Protein AF-A0A6G3Y101-F1 (afdb_monomer_lite)

Structure (mmCIF, N/CA/C/O backbone):
data_AF-A0A6G3Y101-F1
#
_entry.id   AF-A0A6G3Y101-F1
#
loop_
_atom_site.group_PDB
_atom_site.id
_atom_site.type_symbol
_atom_site.label_atom_id
_atom_site.label_alt_id
_atom_site.label_comp_id
_atom_site.label_asym_id
_atom_site.label_entity_id
_atom_site.label_seq_id
_atom_site.pdbx_PDB_ins_code
_atom_site.Cartn_x
_atom_site.Cartn_y
_atom_site.Cartn_z
_atom_site.occupancy
_atom_site.B_iso_or_equiv
_atom_site.auth_seq_id
_atom_site.auth_comp_id
_atom_site.auth_asym_id
_atom_site.auth_atom_id
_atom_site.pdbx_PDB_model_num
ATOM 1 N N . GLN A 1 1 ? 0.592 43.060 -4.688 1.00 42.19 1 GLN A N 1
ATOM 2 C CA . GLN A 1 1 ? 1.451 42.017 -5.292 1.00 42.19 1 GLN A CA 1
ATOM 3 C C . GLN A 1 1 ? 1.302 40.740 -4.476 1.00 42.19 1 GLN A C 1
ATOM 5 O O . GLN A 1 1 ? 1.647 40.754 -3.305 1.00 42.19 1 GLN A O 1
ATOM 10 N N . ARG A 1 2 ? 0.733 39.666 -5.040 1.00 45.66 2 ARG A N 1
ATOM 11 C CA . ARG A 1 2 ? 0.744 38.342 -4.396 1.00 45.66 2 ARG A CA 1
ATOM 12 C C . ARG A 1 2 ? 2.127 37.735 -4.630 1.00 45.66 2 ARG A C 1
ATOM 14 O O . ARG A 1 2 ? 2.423 37.344 -5.753 1.00 45.66 2 ARG A O 1
ATOM 21 N N . GLN A 1 3 ? 2.983 37.723 -3.612 1.00 48.16 3 GLN A N 1
ATOM 22 C CA . GLN A 1 3 ? 4.226 36.955 -3.661 1.00 48.16 3 GLN A CA 1
ATOM 23 C C . GLN A 1 3 ? 3.865 35.468 -3.623 1.00 48.16 3 GLN A C 1
ATOM 25 O O . GLN A 1 3 ? 3.347 34.969 -2.628 1.00 48.16 3 GLN A O 1
ATOM 30 N N . SER A 1 4 ? 4.093 34.770 -4.732 1.00 51.38 4 SER A N 1
ATOM 31 C CA . SER A 1 4 ? 4.080 33.312 -4.762 1.00 51.38 4 SER A CA 1
ATOM 32 C C . SER A 1 4 ? 5.337 32.809 -4.058 1.00 51.38 4 SER A C 1
ATOM 34 O O . SER A 1 4 ? 6.449 33.092 -4.507 1.00 51.38 4 SER A O 1
ATOM 36 N N . PHE A 1 5 ? 5.176 32.045 -2.981 1.00 47.56 5 PHE A N 1
ATOM 37 C CA . PHE A 1 5 ? 6.272 31.255 -2.435 1.00 47.56 5 PHE A CA 1
ATOM 38 C C . PHE A 1 5 ? 6.625 30.166 -3.456 1.00 47.56 5 PHE A C 1
ATOM 40 O O . PHE A 1 5 ? 5.893 29.194 -3.623 1.00 47.56 5 PHE A O 1
ATOM 47 N N . SER A 1 6 ? 7.724 30.353 -4.186 1.00 56.16 6 SER A N 1
ATOM 48 C CA . SER A 1 6 ? 8.329 29.279 -4.971 1.00 56.16 6 SER A CA 1
ATOM 49 C C . SER A 1 6 ? 9.007 28.327 -3.994 1.00 56.16 6 SER A C 1
ATOM 51 O O . SER A 1 6 ? 9.999 28.703 -3.370 1.00 56.16 6 SER A O 1
ATOM 53 N N . ALA A 1 7 ? 8.501 27.101 -3.862 1.00 60.03 7 ALA A N 1
ATOM 54 C CA . ALA A 1 7 ? 9.248 26.042 -3.195 1.00 60.03 7 ALA A CA 1
ATOM 55 C C . ALA A 1 7 ? 10.607 25.872 -3.899 1.00 60.03 7 ALA A C 1
ATOM 57 O O . ALA A 1 7 ? 10.679 25.865 -5.131 1.00 60.03 7 ALA A O 1
ATOM 58 N N . ALA A 1 8 ? 11.694 25.777 -3.133 1.00 59.19 8 ALA A N 1
ATOM 59 C CA . ALA A 1 8 ? 12.995 25.441 -3.697 1.00 59.19 8 ALA A CA 1
ATOM 60 C C . ALA A 1 8 ? 12.903 24.050 -4.349 1.00 59.19 8 ALA A C 1
ATOM 62 O O . ALA A 1 8 ? 12.407 23.114 -3.724 1.00 59.19 8 ALA A O 1
ATOM 63 N N . LYS A 1 9 ? 13.369 23.896 -5.595 1.00 57.94 9 LYS A N 1
ATOM 64 C CA . LYS A 1 9 ? 13.520 22.571 -6.217 1.00 57.94 9 LYS A CA 1
ATOM 65 C C . LYS A 1 9 ? 14.646 21.836 -5.494 1.00 57.94 9 LYS A C 1
ATOM 67 O O . LYS A 1 9 ? 15.817 22.077 -5.771 1.00 57.94 9 LYS A O 1
ATOM 72 N N . VAL A 1 10 ? 14.291 20.998 -4.523 1.00 66.00 10 VAL A N 1
ATOM 73 C CA . VAL A 1 10 ? 15.265 20.257 -3.707 1.00 66.00 10 VAL A CA 1
ATOM 74 C C . VAL A 1 10 ? 15.887 19.087 -4.484 1.00 66.00 10 VAL A C 1
ATOM 76 O O . VAL A 1 10 ? 17.002 18.682 -4.144 1.00 66.00 10 VAL A O 1
ATOM 79 N N . GLY A 1 11 ? 15.255 18.635 -5.578 1.00 68.56 11 GLY A N 1
ATOM 80 C CA . GLY A 1 11 ? 15.721 17.508 -6.382 1.00 68.56 11 GLY A CA 1
ATOM 81 C C . GLY A 1 11 ? 15.649 16.191 -5.609 1.00 68.56 11 GLY A C 1
ATOM 82 O O . GLY A 1 11 ? 15.597 16.164 -4.378 1.00 68.56 11 GLY A O 1
ATOM 83 N N . ASP A 1 12 ? 15.667 15.074 -6.325 1.00 71.44 12 ASP A N 1
ATOM 84 C CA . ASP A 1 12 ? 15.737 13.770 -5.675 1.00 71.44 12 ASP A CA 1
ATOM 85 C C . ASP A 1 12 ? 17.132 13.505 -5.080 1.00 71.44 12 ASP A C 1
ATOM 87 O O . ASP A 1 12 ? 18.159 13.857 -5.663 1.00 71.44 12 ASP A O 1
ATOM 91 N N . ARG A 1 13 ? 17.175 12.832 -3.928 1.00 76.12 13 ARG A N 1
ATOM 92 C CA . ARG A 1 13 ? 18.386 12.354 -3.243 1.00 76.12 13 ARG A CA 1
ATOM 93 C C . ARG A 1 13 ? 18.160 10.934 -2.720 1.00 76.12 13 ARG A C 1
ATOM 95 O O . ARG A 1 13 ? 17.044 10.418 -2.728 1.00 76.12 13 ARG A O 1
ATOM 102 N N . ALA A 1 14 ? 19.216 10.280 -2.245 1.00 68.88 14 ALA A N 1
ATOM 103 C CA . ALA A 1 14 ? 19.078 8.971 -1.610 1.00 68.88 14 ALA A CA 1
ATOM 104 C C . ALA A 1 14 ? 18.102 9.053 -0.416 1.00 68.88 14 ALA A C 1
ATOM 106 O O . ALA A 1 14 ? 18.342 9.800 0.529 1.00 68.88 14 ALA A O 1
ATOM 107 N N . GLY A 1 15 ? 16.988 8.314 -0.482 1.00 62.66 15 GLY A N 1
ATOM 108 C CA . GLY A 1 15 ? 15.944 8.309 0.552 1.00 62.66 15 GLY A CA 1
ATOM 109 C C . GLY A 1 15 ? 15.006 9.525 0.562 1.00 62.66 15 GLY A C 1
ATOM 110 O O . GLY A 1 15 ? 14.184 9.638 1.467 1.00 62.66 15 GLY A O 1
ATOM 111 N N . GLN A 1 16 ? 15.102 10.425 -0.421 1.00 67.38 16 GLN A N 1
ATOM 112 C CA . GLN A 1 16 ? 14.256 11.614 -0.523 1.00 67.38 16 GLN A CA 1
ATOM 113 C C . GLN A 1 16 ? 13.863 11.851 -1.983 1.00 67.38 16 GLN A C 1
ATOM 115 O O . GLN A 1 16 ? 14.724 12.058 -2.832 1.00 67.38 16 GLN A O 1
ATOM 120 N N . THR A 1 17 ? 12.567 11.867 -2.285 1.00 67.50 17 THR A N 1
ATOM 121 C CA . THR A 1 17 ? 12.074 12.451 -3.541 1.00 67.50 17 THR A CA 1
ATOM 122 C C . THR A 1 17 ? 11.583 13.868 -3.282 1.00 67.50 17 THR A C 1
ATOM 124 O O . THR A 1 17 ? 11.122 14.159 -2.181 1.00 67.50 17 THR A O 1
ATOM 127 N N . ASP A 1 18 ? 11.678 14.758 -4.267 1.00 73.00 18 ASP A N 1
ATOM 128 C CA . ASP A 1 18 ? 11.056 16.086 -4.184 1.00 73.00 18 ASP A CA 1
ATOM 129 C C . ASP A 1 18 ? 9.585 16.092 -4.645 1.00 73.00 18 ASP A C 1
ATOM 131 O O . ASP A 1 18 ? 8.943 17.141 -4.677 1.00 73.00 18 ASP A O 1
ATOM 135 N N . GLY A 1 19 ? 9.044 14.919 -4.998 1.00 67.56 19 GLY A N 1
ATOM 136 C CA . GLY A 1 19 ? 7.663 14.752 -5.446 1.00 67.56 19 GLY A CA 1
ATOM 137 C C . GLY A 1 19 ? 7.403 15.227 -6.879 1.00 67.56 19 GLY A C 1
ATOM 138 O O . GLY A 1 19 ? 6.259 15.188 -7.325 1.00 67.56 19 GLY A O 1
ATOM 139 N N . SER A 1 20 ? 8.430 15.650 -7.628 1.00 68.62 20 SER A N 1
ATOM 140 C CA . SER A 1 20 ? 8.278 16.083 -9.026 1.00 68.62 20 SER A CA 1
ATOM 141 C C . SER A 1 20 ? 8.083 14.927 -10.016 1.00 68.62 20 SER A C 1
ATOM 143 O O . SER A 1 20 ? 7.647 15.148 -11.149 1.00 68.62 20 SER A O 1
ATOM 145 N N . ARG A 1 21 ? 8.365 13.685 -9.600 1.00 69.69 21 ARG A N 1
ATOM 146 C CA . ARG A 1 21 ? 8.189 12.481 -10.421 1.00 69.69 21 ARG A CA 1
ATOM 147 C C . ARG A 1 21 ? 6.709 12.204 -10.662 1.00 69.69 21 ARG A C 1
ATOM 149 O O . ARG A 1 21 ? 6.005 11.698 -9.791 1.00 69.69 21 ARG A O 1
ATOM 156 N N . GLN A 1 22 ? 6.250 12.465 -11.878 1.00 65.69 22 GLN A N 1
ATOM 157 C CA . GLN A 1 22 ? 4.935 12.030 -12.332 1.00 65.69 22 GLN A CA 1
ATOM 158 C C . GLN A 1 22 ? 5.086 10.744 -13.133 1.00 65.69 22 GLN A C 1
ATOM 160 O O . GLN A 1 22 ? 5.647 10.734 -14.228 1.00 65.69 22 GLN A O 1
ATOM 165 N N . ALA A 1 23 ? 4.594 9.642 -12.578 1.00 67.88 23 ALA A N 1
ATOM 166 C CA . ALA A 1 23 ? 4.533 8.390 -13.308 1.00 67.88 23 ALA A CA 1
ATOM 167 C C . ALA A 1 23 ? 3.253 8.373 -14.170 1.00 67.88 23 ALA A C 1
ATOM 169 O O . ALA A 1 23 ? 2.198 8.771 -13.670 1.00 67.88 23 ALA A O 1
ATOM 170 N N . PRO A 1 24 ? 3.292 7.895 -15.429 1.00 74.94 24 PRO A N 1
ATOM 171 C CA . PRO A 1 24 ? 2.086 7.778 -16.248 1.00 74.94 24 PRO A CA 1
ATOM 172 C C . PRO A 1 24 ? 1.004 6.964 -15.531 1.00 74.94 24 PRO A C 1
ATOM 174 O O . PRO A 1 24 ? 1.322 5.964 -14.879 1.00 74.94 24 PRO A O 1
ATOM 177 N N . GLY A 1 25 ? -0.26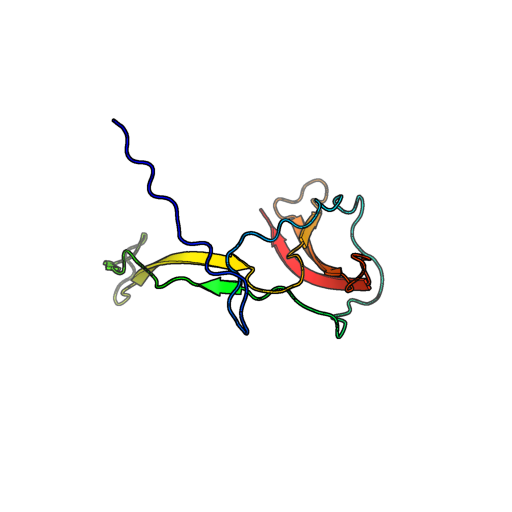3 7.359 -15.655 1.00 76.94 25 GLY A N 1
ATOM 178 C CA . GLY A 1 25 ? -1.373 6.602 -15.075 1.00 76.94 25 GLY A CA 1
ATOM 179 C C . GLY A 1 25 ? -1.410 5.167 -15.609 1.00 76.94 25 GLY A C 1
ATOM 180 O O . GLY A 1 25 ? -1.211 4.935 -16.802 1.00 76.94 25 GLY A O 1
ATOM 181 N N . VAL A 1 26 ? -1.638 4.197 -14.724 1.00 86.19 26 VAL A N 1
ATOM 182 C CA . VAL A 1 26 ? -1.871 2.800 -15.118 1.00 86.19 26 VAL A CA 1
ATOM 183 C C . VAL A 1 26 ? -3.356 2.581 -15.392 1.00 86.19 26 VAL A C 1
ATOM 185 O O . VAL A 1 26 ? -4.208 3.247 -14.805 1.00 86.19 26 VAL A O 1
ATOM 188 N N . LYS A 1 27 ? -3.672 1.649 -16.292 1.00 90.50 27 LYS A N 1
ATOM 189 C CA . LYS A 1 27 ? -5.052 1.198 -16.488 1.00 90.50 27 LYS A CA 1
ATOM 190 C C . LYS A 1 27 ? -5.374 0.139 -15.426 1.00 90.50 27 LYS A C 1
ATOM 192 O O . LYS A 1 27 ? -4.571 -0.784 -15.292 1.00 90.50 27 LYS A O 1
ATOM 197 N N . PRO A 1 28 ? -6.510 0.240 -14.715 1.00 90.44 28 PRO A N 1
ATOM 198 C CA . PRO A 1 28 ? -6.939 -0.797 -13.782 1.00 90.44 28 PRO A CA 1
ATOM 199 C C . PRO A 1 28 ? -7.103 -2.147 -14.478 1.00 90.44 28 PRO A C 1
ATOM 201 O O . PRO A 1 28 ? -7.495 -2.212 -15.652 1.00 90.44 28 PRO A O 1
ATOM 204 N N . ASN A 1 29 ? -6.848 -3.233 -13.755 1.00 93.56 29 ASN A N 1
ATOM 205 C CA . ASN A 1 29 ? -7.096 -4.568 -14.276 1.00 93.56 29 ASN A CA 1
ATOM 206 C C . ASN A 1 29 ? -8.606 -4.816 -14.390 1.00 93.56 29 ASN A C 1
ATOM 208 O O . ASN A 1 29 ? -9.366 -4.601 -13.452 1.00 93.56 29 ASN A O 1
ATOM 212 N N . ALA A 1 30 ? -9.056 -5.323 -15.540 1.00 93.69 30 ALA A N 1
ATOM 213 C CA . ALA A 1 30 ? -10.480 -5.581 -15.776 1.00 93.69 30 ALA A CA 1
ATOM 214 C C . ALA A 1 30 ? -11.026 -6.775 -14.972 1.00 93.69 30 ALA A C 1
ATOM 216 O O . ALA A 1 30 ? -12.237 -6.938 -14.830 1.00 93.69 30 ALA A O 1
ATOM 217 N N . LYS A 1 31 ? -10.139 -7.658 -14.505 1.00 94.69 31 LYS A N 1
ATOM 218 C CA . LYS A 1 31 ? -10.476 -8.886 -13.785 1.00 94.69 31 LYS A CA 1
ATOM 219 C C . LYS A 1 31 ? -9.473 -9.124 -12.670 1.00 94.69 31 LYS A C 1
ATOM 221 O O . LYS A 1 31 ? -8.315 -8.726 -12.775 1.00 94.69 31 LYS A O 1
ATOM 226 N N . ARG A 1 32 ? -9.934 -9.842 -11.647 1.00 94.44 32 ARG A N 1
ATOM 227 C CA . ARG A 1 32 ? -9.107 -10.3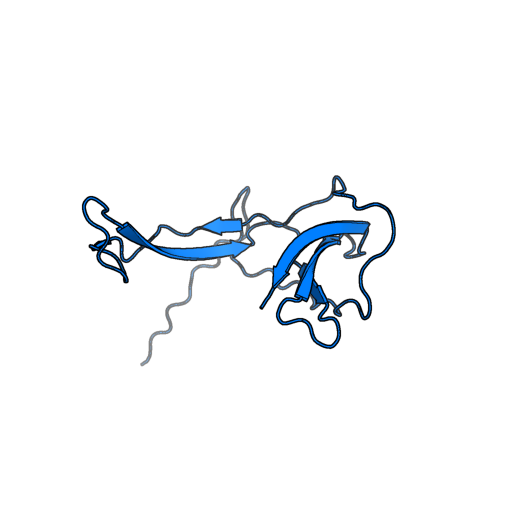29 -10.546 1.00 94.44 32 ARG A CA 1
ATOM 228 C C . ARG A 1 32 ? -7.888 -11.093 -11.083 1.00 94.44 32 ARG A C 1
ATOM 230 O O . ARG A 1 32 ? -8.062 -11.898 -12.004 1.00 94.44 32 ARG A O 1
ATOM 237 N N . PRO A 1 33 ? -6.694 -10.914 -10.493 1.00 95.00 33 PRO A N 1
ATOM 238 C CA . PRO A 1 33 ? -5.535 -11.696 -10.879 1.00 95.00 33 PRO A CA 1
ATOM 239 C C . PRO A 1 33 ? -5.728 -13.165 -10.491 1.00 95.00 33 PRO A C 1
ATOM 241 O O . PRO A 1 33 ? -6.259 -13.494 -9.429 1.00 95.00 33 PRO A O 1
ATOM 244 N N . THR A 1 34 ? -5.284 -14.059 -11.367 1.00 93.50 34 THR A N 1
ATOM 245 C CA . THR A 1 34 ? -5.329 -15.511 -11.165 1.00 93.50 34 THR A CA 1
ATOM 246 C C . THR A 1 34 ? -3.918 -16.084 -11.163 1.00 93.50 34 THR A C 1
ATOM 248 O O . THR A 1 34 ? -3.043 -15.564 -11.853 1.00 93.50 34 THR A O 1
ATOM 251 N N . GLY A 1 35 ? -3.714 -17.200 -10.463 1.00 93.38 35 GLY A N 1
ATOM 252 C CA . GLY A 1 35 ? -2.420 -17.877 -10.379 1.00 93.38 35 GLY A CA 1
ATOM 253 C C . GLY A 1 35 ? -1.756 -17.719 -9.012 1.00 93.38 35 GLY A C 1
AT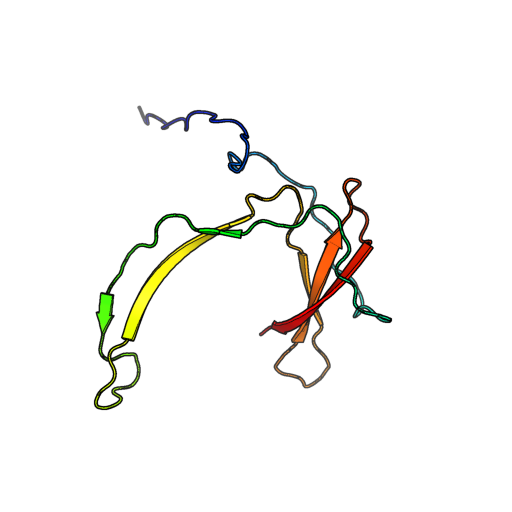OM 254 O O . GLY A 1 35 ? -2.422 -17.486 -8.002 1.00 93.38 35 GLY A O 1
ATOM 255 N N . LYS A 1 36 ? -0.435 -17.913 -8.969 1.00 95.44 36 LYS A N 1
ATOM 256 C CA . LYS A 1 36 ? 0.351 -17.799 -7.738 1.00 95.44 36 LYS A CA 1
ATOM 257 C C . LYS A 1 36 ? 0.663 -16.326 -7.466 1.00 95.44 36 LYS A C 1
ATOM 259 O O . LYS A 1 36 ? 1.291 -15.678 -8.297 1.00 95.44 36 LYS A O 1
ATOM 264 N N . ALA A 1 37 ? 0.274 -15.835 -6.291 1.00 96.94 37 ALA A N 1
ATOM 265 C CA . ALA A 1 37 ? 0.693 -14.521 -5.813 1.00 96.94 37 ALA A CA 1
ATOM 266 C C . ALA A 1 37 ? 2.218 -14.484 -5.629 1.00 96.94 37 ALA A C 1
ATOM 268 O O . ALA A 1 37 ? 2.815 -15.419 -5.084 1.00 96.94 37 ALA A O 1
ATOM 269 N N . T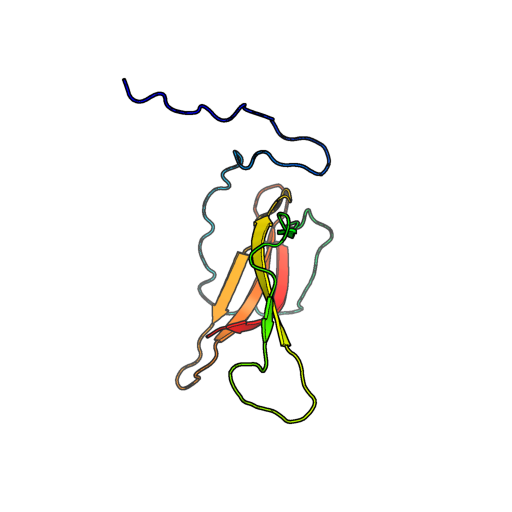HR A 1 38 ? 2.844 -13.406 -6.086 1.00 97.06 38 THR A N 1
ATOM 270 C CA . THR A 1 38 ? 4.292 -13.212 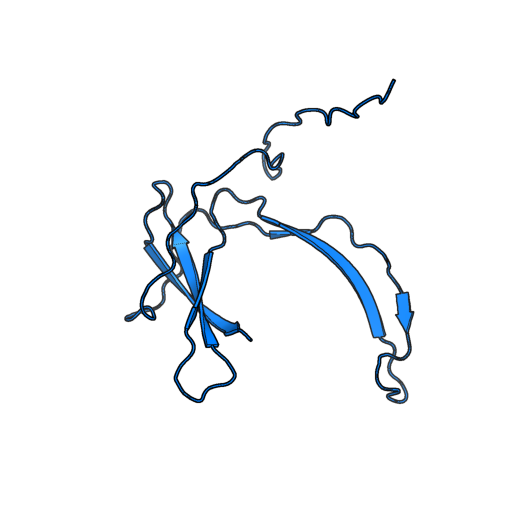-6.019 1.00 97.06 38 THR A CA 1
ATOM 271 C C . THR A 1 38 ? 4.616 -11.764 -5.687 1.00 97.06 38 THR A C 1
ATOM 273 O O . THR A 1 38 ? 4.033 -10.828 -6.236 1.00 97.06 38 THR A O 1
ATOM 276 N N . VAL A 1 39 ? 5.597 -11.590 -4.803 1.00 96.44 39 VAL A N 1
ATOM 277 C CA . VAL A 1 39 ? 6.230 -10.301 -4.516 1.00 96.44 39 VAL A CA 1
ATOM 278 C C . VAL A 1 39 ? 7.625 -10.348 -5.146 1.00 96.44 39 VAL A C 1
ATOM 280 O O . VAL A 1 39 ? 8.551 -10.861 -4.519 1.00 96.44 39 VAL A O 1
ATOM 283 N N . PRO A 1 40 ? 7.777 -9.923 -6.412 1.00 94.81 40 PRO A N 1
ATOM 284 C CA . PRO A 1 40 ? 9.051 -10.013 -7.110 1.00 94.81 40 PRO A CA 1
ATOM 285 C C . PRO A 1 40 ? 10.095 -9.056 -6.519 1.00 94.81 40 PRO A C 1
ATOM 287 O O . PRO A 1 40 ? 9.769 -8.040 -5.890 1.00 94.81 40 PRO A O 1
ATOM 290 N N . ASP A 1 41 ? 11.369 -9.373 -6.746 1.00 95.44 41 ASP A N 1
ATOM 291 C CA . ASP A 1 41 ? 12.487 -8.502 -6.383 1.00 95.44 41 ASP A CA 1
ATOM 292 C C . ASP A 1 41 ? 12.703 -7.412 -7.444 1.00 95.44 41 ASP A C 1
ATOM 294 O O . ASP A 1 41 ? 13.636 -7.432 -8.239 1.00 95.44 41 ASP A O 1
ATOM 298 N N . VAL A 1 42 ? 11.745 -6.491 -7.502 1.00 93.06 42 VAL A N 1
ATOM 299 C CA . VAL A 1 42 ? 11.758 -5.278 -8.332 1.00 93.06 42 VAL A CA 1
ATOM 300 C C . VAL A 1 42 ? 11.661 -4.048 -7.427 1.00 93.06 42 VAL A C 1
ATOM 302 O O . VAL A 1 42 ? 11.326 -4.203 -6.242 1.00 93.06 42 VAL A O 1
ATOM 305 N N . PRO A 1 43 ? 11.928 -2.827 -7.935 1.00 90.31 43 PRO A N 1
ATOM 306 C CA . PRO A 1 43 ? 11.721 -1.614 -7.155 1.00 90.31 43 PRO A CA 1
ATOM 307 C C . PRO A 1 43 ? 10.290 -1.550 -6.597 1.00 90.31 43 PRO A C 1
ATOM 309 O O . PRO A 1 43 ? 9.327 -1.895 -7.280 1.00 90.31 43 PRO A O 1
ATOM 312 N N . LYS A 1 44 ? 10.143 -1.132 -5.336 1.00 89.81 44 LYS A N 1
ATOM 313 C CA . LYS A 1 44 ? 8.859 -1.109 -4.612 1.00 89.81 44 LYS A CA 1
ATOM 314 C C . LYS A 1 44 ? 8.486 0.327 -4.220 1.00 89.81 44 LYS A C 1
ATOM 316 O O . LYS A 1 44 ? 9.385 1.166 -4.110 1.00 89.81 44 LYS A O 1
ATOM 321 N N . PRO A 1 45 ? 7.187 0.637 -4.041 1.00 90.06 45 PRO A N 1
ATOM 322 C CA . PRO A 1 45 ? 6.794 1.890 -3.408 1.00 90.06 45 PRO A CA 1
ATOM 323 C C . PRO A 1 45 ? 7.389 1.967 -1.992 1.00 90.06 45 PRO A C 1
ATOM 325 O O . PRO A 1 45 ? 7.499 0.950 -1.309 1.00 90.06 45 PRO A O 1
ATOM 328 N N . ASP A 1 46 ? 7.766 3.170 -1.564 1.00 90.00 46 ASP A N 1
ATOM 329 C CA . ASP A 1 46 ? 8.317 3.448 -0.231 1.00 90.00 46 ASP A CA 1
ATOM 330 C C . ASP A 1 46 ? 7.430 4.495 0.441 1.00 90.00 46 ASP A C 1
ATOM 332 O O . ASP A 1 46 ? 7.510 5.684 0.129 1.00 90.00 46 ASP A O 1
ATOM 336 N N . LEU A 1 47 ? 6.525 4.048 1.312 1.00 90.31 47 LEU A N 1
ATOM 337 C CA . LEU A 1 47 ? 5.619 4.941 2.024 1.00 90.31 47 LEU A CA 1
ATOM 338 C C . LEU A 1 47 ? 6.354 5.615 3.179 1.00 90.31 47 LEU A C 1
ATOM 340 O O . LEU A 1 47 ? 6.783 4.969 4.133 1.00 90.31 47 LEU A O 1
ATOM 344 N N . ARG A 1 48 ? 6.460 6.939 3.107 1.00 88.56 48 ARG A N 1
ATOM 345 C CA . ARG A 1 48 ? 7.080 7.768 4.141 1.00 88.56 48 ARG A CA 1
ATOM 346 C C . ARG A 1 48 ? 6.036 8.677 4.763 1.00 88.56 48 ARG A C 1
ATOM 348 O O . ARG A 1 48 ? 5.210 9.256 4.067 1.00 88.56 48 ARG A O 1
ATOM 355 N N . SER A 1 49 ? 6.071 8.823 6.076 1.00 90.25 49 SER A N 1
ATOM 356 C CA . SER A 1 49 ? 5.262 9.819 6.770 1.00 90.25 49 SER A CA 1
ATOM 357 C C . SER A 1 49 ? 6.045 11.120 6.902 1.00 90.25 49 SER A C 1
ATOM 359 O O . SER A 1 49 ? 7.222 11.107 7.27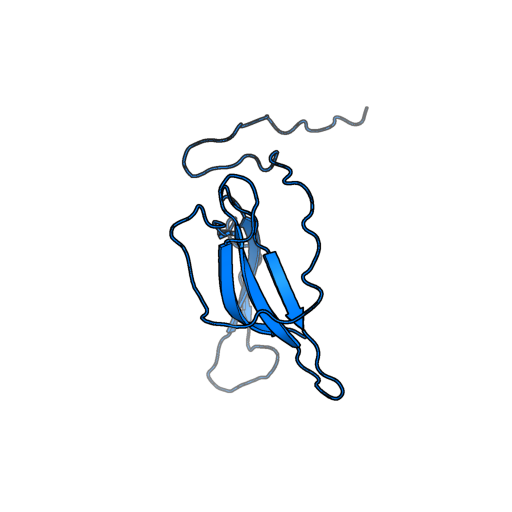2 1.00 90.25 49 SER A O 1
ATOM 361 N N . LEU A 1 50 ? 5.381 12.251 6.676 1.00 88.00 50 LEU A N 1
ATOM 362 C CA . LEU A 1 50 ? 5.806 13.501 7.303 1.00 88.00 50 LEU A CA 1
ATOM 363 C C . LEU A 1 50 ? 5.581 13.410 8.824 1.00 88.00 50 LEU A C 1
ATOM 365 O O . LEU A 1 50 ? 4.818 12.545 9.267 1.00 88.00 50 LEU A O 1
ATOM 369 N N . PRO A 1 51 ? 6.222 14.275 9.634 1.00 91.50 51 PRO A N 1
ATOM 370 C CA . PRO A 1 51 ? 5.948 14.329 11.065 1.00 91.50 51 PRO A CA 1
ATOM 371 C C . PRO A 1 51 ? 4.442 14.389 11.350 1.00 91.50 51 PRO A C 1
ATOM 373 O O . PRO A 1 51 ? 3.712 15.156 10.715 1.00 91.50 51 PRO A O 1
ATOM 376 N N . ALA A 1 52 ? 3.984 13.550 12.281 1.00 95.00 52 ALA A N 1
ATOM 377 C CA . ALA A 1 52 ? 2.591 13.528 12.706 1.00 95.00 52 ALA A CA 1
ATOM 378 C C . ALA A 1 52 ? 2.200 14.860 13.364 1.00 95.00 52 ALA A C 1
ATOM 380 O O . ALA A 1 52 ? 3.037 15.568 13.927 1.00 95.00 52 ALA A O 1
ATOM 381 N N . TYR A 1 53 ? 0.918 15.197 13.296 1.00 95.06 53 TYR A N 1
ATOM 382 C CA . TYR A 1 53 ? 0.367 16.449 13.806 1.00 95.06 53 TYR A CA 1
ATOM 383 C C . TYR A 1 53 ? -0.997 16.221 14.464 1.00 95.06 53 TYR A C 1
ATOM 385 O O . TYR A 1 53 ? -1.606 15.163 14.302 1.00 95.06 53 TYR A O 1
ATOM 393 N N . GLY A 1 54 ? -1.473 17.213 15.226 1.00 95.25 54 GLY A N 1
ATOM 394 C CA . GLY A 1 54 ? -2.770 17.137 15.911 1.00 95.25 54 GLY A CA 1
ATOM 395 C C . GLY A 1 54 ? -2.848 16.008 16.942 1.00 95.25 54 GLY A C 1
ATOM 396 O O . GLY A 1 54 ? -3.868 15.335 17.030 1.00 95.25 54 GLY A O 1
ATOM 397 N N . ILE A 1 55 ? -1.752 15.760 17.664 1.00 96.06 55 ILE A N 1
ATOM 398 C CA . ILE A 1 55 ? -1.648 14.656 18.620 1.00 96.06 55 ILE A CA 1
ATOM 399 C C . ILE A 1 55 ? -2.445 15.000 19.882 1.00 96.06 55 ILE A C 1
ATOM 401 O O . ILE A 1 55 ? -2.154 16.003 20.531 1.00 96.06 55 ILE A O 1
ATOM 405 N N . THR A 1 56 ? -3.425 14.169 20.234 1.00 95.12 56 THR A N 1
ATOM 406 C CA . THR A 1 56 ? -4.265 14.348 21.425 1.00 95.12 56 THR A CA 1
ATOM 407 C C . THR A 1 56 ? -4.602 13.010 22.072 1.00 95.12 56 THR A C 1
ATOM 409 O O . THR A 1 56 ? -4.671 11.984 21.394 1.00 95.12 56 THR A O 1
ATOM 412 N N . VAL A 1 57 ? -4.837 13.033 23.381 1.00 94.44 57 VAL A N 1
ATOM 413 C CA . VAL A 1 57 ? -5.413 11.909 24.126 1.00 94.44 57 VAL A CA 1
ATOM 414 C C . VAL A 1 57 ? -6.882 12.226 24.399 1.00 94.44 57 VAL A C 1
ATOM 416 O O . VAL A 1 57 ? -7.213 13.370 24.706 1.00 94.44 57 VAL A O 1
ATOM 419 N N . SER A 1 58 ? -7.761 11.243 24.226 1.00 87.94 58 SER A N 1
ATOM 420 C CA . SER A 1 58 ? -9.202 11.373 24.471 1.00 87.94 58 SER A CA 1
ATOM 421 C C . SER A 1 58 ? -9.792 10.062 24.977 1.00 87.94 58 SER A C 1
ATOM 423 O O . SER A 1 58 ? -9.212 9.003 24.734 1.00 87.94 58 SER A O 1
ATOM 425 N N . ASP A 1 59 ? -10.988 10.129 25.555 1.00 87.69 59 ASP A N 1
ATOM 426 C CA . ASP A 1 59 ? -11.753 8.957 26.005 1.00 87.69 59 ASP A CA 1
ATOM 427 C C . ASP A 1 59 ? -12.319 8.117 24.835 1.00 87.69 59 ASP A C 1
ATOM 429 O O . ASP A 1 59 ? -12.923 7.068 25.047 1.00 87.69 59 ASP A O 1
ATOM 433 N N . GLY A 1 60 ? -12.070 8.533 23.583 1.00 82.38 60 GLY A N 1
ATOM 434 C CA . GLY A 1 60 ? -12.519 7.863 22.360 1.00 82.38 60 GLY A CA 1
ATOM 435 C C . GLY A 1 60 ? -13.906 8.316 21.892 1.00 82.38 60 GLY A C 1
ATOM 436 O O . GLY A 1 60 ? -14.505 9.227 22.455 1.00 82.38 60 GLY A O 1
ATOM 437 N N . TYR A 1 61 ? -14.415 7.697 20.819 1.00 81.00 61 TYR A N 1
ATOM 438 C CA . TYR A 1 61 ? -15.807 7.900 20.372 1.00 81.00 61 TYR A CA 1
ATOM 439 C C . TYR A 1 61 ? -16.814 7.104 21.216 1.00 81.00 61 TYR A C 1
ATOM 441 O O . TYR A 1 61 ? -17.985 7.467 21.277 1.00 81.00 61 TYR A O 1
ATOM 449 N N . GLU A 1 62 ? -16.354 6.031 21.860 1.00 83.19 62 GLU A N 1
ATOM 450 C CA . GLU A 1 62 ? -17.109 5.248 22.833 1.00 83.19 62 GLU A CA 1
ATOM 451 C C . GLU A 1 62 ? -16.373 5.300 24.172 1.00 83.19 62 GLU A C 1
ATOM 453 O O . GLU A 1 62 ? -15.198 4.930 24.243 1.00 83.19 62 GLU A O 1
ATOM 458 N N . GLU A 1 63 ? -17.065 5.726 25.230 1.00 81.06 63 GLU A N 1
ATOM 459 C CA . GLU A 1 63 ? -16.515 5.750 26.586 1.00 81.06 63 GLU A CA 1
ATOM 460 C C . GLU A 1 63 ? -16.369 4.315 27.113 1.00 81.06 63 GLU A C 1
ATOM 462 O O . GLU A 1 63 ? -17.312 3.705 27.623 1.00 81.06 63 GLU A O 1
ATOM 467 N N . VAL A 1 64 ? -15.165 3.753 26.978 1.00 88.62 64 VAL A N 1
ATOM 468 C CA . VAL A 1 64 ? -14.820 2.441 27.537 1.00 88.62 64 VAL A CA 1
ATOM 469 C C . VAL A 1 64 ? -14.019 2.649 28.826 1.00 88.62 64 VAL A C 1
ATOM 471 O O . VAL A 1 64 ? -12.896 3.154 28.754 1.00 88.62 64 VAL A O 1
ATOM 474 N N . PRO A 1 65 ? -14.531 2.234 30.003 1.00 90.50 65 PRO A N 1
ATOM 475 C CA . PRO A 1 65 ? -13.845 2.443 31.274 1.00 90.50 65 PRO A CA 1
ATOM 476 C C . PRO A 1 65 ? -12.405 1.913 31.269 1.00 90.50 65 PRO A C 1
ATOM 478 O O . PRO A 1 65 ? -12.159 0.753 30.931 1.00 90.50 65 PRO A O 1
ATOM 481 N N . GLY A 1 66 ? -11.459 2.763 31.676 1.00 90.44 66 GLY A N 1
ATOM 482 C CA . GLY A 1 66 ? -10.040 2.413 31.782 1.00 90.44 66 GLY A CA 1
ATOM 483 C C . GLY A 1 66 ? -9.270 2.401 30.457 1.00 90.44 66 GLY A C 1
ATOM 484 O O . GLY A 1 66 ? -8.196 1.800 30.407 1.00 90.44 66 GLY A O 1
ATOM 485 N N . LYS A 1 67 ? -9.795 3.022 29.391 1.00 91.94 67 LYS A N 1
ATOM 486 C CA . LYS A 1 67 ? -9.084 3.192 28.119 1.00 91.94 67 LYS A CA 1
ATOM 487 C C . LYS A 1 67 ? -8.891 4.661 27.764 1.00 91.94 67 LYS A C 1
ATOM 489 O O . LYS A 1 67 ? -9.862 5.396 27.659 1.00 91.94 67 LYS A O 1
ATOM 494 N N . ASP A 1 68 ? -7.650 5.002 27.439 1.00 92.31 68 ASP A N 1
ATOM 495 C CA . ASP A 1 68 ? -7.288 6.253 26.781 1.00 92.31 68 ASP A CA 1
ATOM 496 C C . ASP A 1 68 ? -6.952 5.976 25.310 1.00 92.31 68 ASP A C 1
ATOM 498 O O . ASP A 1 68 ? -6.287 4.984 24.986 1.00 92.31 68 ASP A O 1
ATOM 502 N N . TYR A 1 69 ? -7.368 6.863 24.408 1.00 93.44 69 TYR A N 1
ATOM 503 C CA . TYR A 1 69 ? -7.100 6.756 22.975 1.00 93.44 69 TYR A CA 1
ATOM 504 C C . TYR A 1 69 ? -6.191 7.890 22.503 1.00 93.44 69 TYR A C 1
ATOM 506 O O . TYR A 1 69 ? -6.481 9.067 22.720 1.00 93.44 69 TYR A O 1
ATOM 514 N N . LEU A 1 70 ? -5.111 7.534 21.801 1.00 94.38 70 LEU A N 1
ATOM 515 C CA . LEU A 1 70 ? -4.215 8.475 21.130 1.00 94.38 70 LEU A CA 1
ATOM 516 C C . LEU A 1 70 ? -4.695 8.717 19.696 1.00 94.38 70 LEU A C 1
ATOM 518 O O . LEU A 1 70 ? -4.631 7.815 18.859 1.00 94.38 70 LEU A O 1
ATOM 522 N N . ALA A 1 71 ? -5.115 9.943 19.400 1.00 93.31 71 ALA A N 1
ATOM 523 C CA . ALA A 1 71 ? -5.441 10.377 18.050 1.00 93.31 71 ALA A CA 1
ATOM 524 C C . ALA A 1 71 ? -4.308 11.238 17.482 1.00 93.31 71 ALA A C 1
ATOM 526 O O . ALA A 1 71 ? -3.747 12.090 18.171 1.00 93.31 71 ALA A O 1
ATOM 527 N N . PHE A 1 72 ? -3.972 11.018 16.213 1.00 94.69 72 PHE A N 1
ATOM 528 C CA . PHE A 1 72 ? -3.019 11.829 15.461 1.00 94.69 72 PHE A CA 1
ATOM 529 C C . PHE A 1 72 ? -3.354 11.782 13.972 1.00 94.69 72 PHE A C 1
ATOM 531 O O . PHE A 1 72 ? -4.017 10.865 13.491 1.00 94.69 72 PHE A O 1
ATOM 538 N N . SER A 1 73 ? -2.867 12.771 13.233 1.00 94.88 73 SER A N 1
ATOM 539 C CA . SER A 1 73 ? -2.931 12.803 11.775 1.00 94.88 73 SER A CA 1
ATOM 540 C C . SER A 1 73 ? -1.530 12.719 11.182 1.00 94.88 73 SER A C 1
ATOM 542 O O . SER A 1 73 ? -0.556 13.193 11.770 1.00 94.88 73 SER A O 1
ATOM 544 N N . ALA A 1 74 ? -1.421 12.116 10.001 1.00 94.50 74 ALA A N 1
ATOM 545 C CA . ALA A 1 74 ? -0.169 12.016 9.267 1.00 94.50 74 ALA A CA 1
ATOM 546 C C . ALA A 1 74 ? -0.421 12.190 7.772 1.00 94.50 74 ALA A C 1
ATOM 548 O O . ALA A 1 74 ? -1.401 11.686 7.228 1.00 94.50 74 ALA A O 1
ATOM 549 N N . ASN A 1 75 ? 0.502 12.876 7.104 1.00 92.81 75 ASN A N 1
ATOM 550 C CA . ASN A 1 75 ? 0.553 12.895 5.649 1.00 92.81 75 ASN A CA 1
ATOM 551 C C . ASN A 1 75 ? 1.542 11.819 5.207 1.00 92.81 75 ASN A C 1
ATOM 553 O O . ASN A 1 75 ? 2.717 11.873 5.581 1.00 92.81 75 ASN A O 1
ATOM 557 N N . VAL A 1 76 ? 1.064 10.847 4.434 1.00 91.31 76 VAL A N 1
ATOM 558 C CA . VAL A 1 76 ? 1.873 9.740 3.918 1.00 91.31 76 VAL A CA 1
ATOM 559 C C . VAL A 1 76 ? 1.985 9.872 2.407 1.00 91.31 76 VAL A C 1
ATOM 561 O O . VAL A 1 76 ? 0.988 10.070 1.718 1.00 91.31 76 VAL A O 1
ATOM 564 N N . TRP A 1 77 ? 3.202 9.750 1.890 1.00 87.00 77 TRP A N 1
ATOM 565 C CA . TRP A 1 77 ? 3.485 9.805 0.456 1.00 87.00 77 TRP A CA 1
ATOM 566 C C . TRP A 1 77 ? 4.388 8.653 0.019 1.00 87.00 77 TRP A C 1
ATOM 568 O O . TRP A 1 77 ? 5.141 8.095 0.818 1.00 87.00 77 TRP A O 1
ATOM 578 N N . ASN A 1 78 ? 4.312 8.299 -1.262 1.00 87.88 78 ASN A N 1
ATOM 579 C CA . ASN A 1 78 ? 5.204 7.320 -1.868 1.00 87.88 78 ASN A CA 1
ATOM 580 C C . ASN A 1 78 ? 6.501 8.005 -2.325 1.00 87.88 78 ASN A C 1
ATOM 582 O O . ASN A 1 78 ? 6.529 8.641 -3.376 1.00 87.88 78 ASN A O 1
ATOM 586 N N . ALA A 1 79 ? 7.565 7.858 -1.538 1.00 84.75 79 ALA A N 1
ATOM 587 C CA . ALA A 1 79 ? 8.905 8.344 -1.849 1.00 84.75 79 ALA A CA 1
ATOM 588 C C . ALA A 1 79 ? 9.742 7.355 -2.684 1.00 84.75 79 ALA A C 1
ATOM 590 O O . ALA A 1 79 ? 10.875 7.657 -3.073 1.00 84.75 79 ALA A O 1
ATOM 591 N N . GLY A 1 80 ? 9.195 6.165 -2.946 1.00 84.44 80 GLY A N 1
ATOM 592 C CA . GLY A 1 80 ? 9.868 5.095 -3.667 1.00 84.44 80 GLY A CA 1
ATOM 593 C C . GLY A 1 80 ? 9.874 5.308 -5.182 1.00 84.44 80 GLY A C 1
ATOM 594 O O . GLY A 1 80 ? 9.106 6.106 -5.719 1.00 84.44 80 GLY A O 1
ATOM 595 N N . PRO A 1 81 ? 10.736 4.580 -5.907 1.00 83.44 81 PRO A N 1
ATOM 596 C CA . PRO A 1 81 ? 10.832 4.681 -7.363 1.00 83.44 81 PRO A CA 1
ATOM 597 C C . PRO A 1 81 ? 9.675 3.991 -8.107 1.00 83.44 81 PRO A C 1
ATOM 599 O O . PRO A 1 81 ? 9.483 4.257 -9.291 1.00 83.44 81 PRO A O 1
ATOM 602 N N . ALA A 1 82 ? 8.916 3.106 -7.450 1.00 87.50 82 ALA A N 1
ATOM 603 C CA . ALA A 1 82 ? 7.816 2.373 -8.074 1.00 87.50 82 ALA A CA 1
ATOM 604 C C . ALA A 1 82 ? 6.446 2.894 -7.636 1.00 87.50 82 ALA A C 1
ATOM 606 O O . ALA A 1 82 ? 6.281 3.435 -6.544 1.00 87.50 82 ALA A O 1
ATOM 607 N N . LYS A 1 83 ? 5.442 2.696 -8.492 1.00 87.94 83 LYS A N 1
ATOM 608 C CA . LYS A 1 83 ? 4.053 3.102 -8.242 1.00 87.94 83 LYS A CA 1
ATOM 609 C C . LYS A 1 83 ? 3.424 2.221 -7.159 1.00 87.94 83 LYS A C 1
ATOM 611 O O . LYS A 1 83 ? 3.674 1.018 -7.118 1.00 87.94 83 LYS A O 1
ATOM 616 N N . LEU A 1 84 ? 2.550 2.804 -6.341 1.00 91.69 84 LEU A N 1
ATOM 617 C CA . LEU A 1 84 ? 1.609 2.044 -5.524 1.00 91.69 84 LEU A CA 1
ATOM 618 C C . LEU A 1 84 ? 0.314 1.886 -6.325 1.00 91.69 84 LEU A C 1
ATOM 620 O O . LEU A 1 84 ? -0.371 2.873 -6.579 1.00 91.69 84 LEU A O 1
ATOM 624 N N . VAL A 1 85 ? 0.007 0.662 -6.750 1.00 94.25 85 VAL A N 1
ATOM 625 C CA . VAL A 1 85 ? -1.209 0.351 -7.511 1.00 94.25 85 VAL A CA 1
ATOM 626 C C . VAL A 1 85 ? -1.945 -0.757 -6.792 1.00 94.25 85 VAL A C 1
ATOM 628 O O . VAL A 1 85 ? -1.392 -1.841 -6.601 1.00 94.25 85 VAL A O 1
ATOM 631 N N . VAL A 1 86 ? -3.185 -0.477 -6.414 1.00 95.62 86 VAL A N 1
ATOM 632 C CA . VAL A 1 86 ? -4.060 -1.433 -5.750 1.00 95.62 86 VAL A CA 1
ATOM 633 C C . VAL A 1 86 ? -5.419 -1.378 -6.434 1.00 95.62 86 VAL A C 1
ATOM 635 O O . VAL A 1 86 ? -5.993 -0.296 -6.530 1.00 95.62 86 VAL A O 1
ATOM 638 N N . ASP A 1 87 ? -5.922 -2.525 -6.894 1.00 96.38 87 ASP A N 1
ATOM 639 C CA . ASP A 1 87 ? -7.281 -2.626 -7.438 1.00 96.38 87 ASP A CA 1
ATOM 640 C C . ASP A 1 87 ? -8.167 -3.432 -6.482 1.00 96.38 87 ASP A C 1
ATOM 642 O O . ASP A 1 87 ? -7.755 -4.475 -5.961 1.00 96.38 87 ASP A O 1
ATOM 646 N N . GLY A 1 88 ? -9.402 -2.964 -6.302 1.00 96.56 88 GLY A N 1
ATOM 647 C CA . GLY A 1 88 ? -10.480 -3.689 -5.635 1.00 96.56 88 GLY A CA 1
ATOM 648 C C . GLY A 1 88 ? -11.435 -4.321 -6.648 1.00 96.56 88 GLY A C 1
ATOM 649 O O . GLY A 1 88 ? -11.847 -3.684 -7.617 1.00 96.56 88 GLY A O 1
ATOM 650 N N . PHE A 1 89 ? -11.821 -5.576 -6.416 1.00 96.50 89 PHE A N 1
ATOM 651 C CA . PHE A 1 89 ? -12.790 -6.302 -7.239 1.00 96.50 89 PHE A CA 1
ATOM 652 C C . PHE A 1 89 ? -14.046 -6.634 -6.436 1.00 96.50 89 PHE A C 1
ATOM 654 O O . PHE A 1 89 ? -14.072 -7.592 -5.655 1.00 96.50 89 PHE A O 1
ATOM 661 N N . ARG A 1 90 ? -15.118 -5.868 -6.661 1.00 95.69 90 ARG A N 1
ATOM 662 C CA . ARG A 1 90 ? -16.430 -6.132 -6.062 1.00 95.69 90 ARG A CA 1
ATOM 663 C C . ARG A 1 90 ? -17.105 -7.320 -6.743 1.00 95.69 90 ARG A C 1
ATOM 665 O O . ARG A 1 90 ? -17.250 -7.350 -7.962 1.00 95.69 90 ARG A O 1
ATOM 672 N N . SER A 1 91 ? -17.544 -8.290 -5.947 1.00 93.69 91 SER A N 1
ATOM 673 C CA . SER A 1 91 ? -18.427 -9.360 -6.432 1.00 93.69 91 SER A CA 1
ATOM 674 C C . SER A 1 91 ? -19.893 -8.951 -6.239 1.00 93.69 91 SER A C 1
ATOM 676 O O . SER A 1 91 ? -20.183 -8.255 -5.263 1.00 93.69 91 SER A O 1
ATOM 678 N N . PRO A 1 92 ? -20.826 -9.378 -7.112 1.00 93.81 92 PRO A N 1
ATOM 679 C CA . PRO A 1 92 ? -22.248 -9.095 -6.929 1.00 93.81 92 PRO A CA 1
ATOM 680 C C . PRO A 1 92 ? -22.737 -9.516 -5.538 1.00 93.81 92 PRO A C 1
ATOM 682 O O . PRO A 1 92 ? -22.430 -10.616 -5.081 1.00 93.81 92 PRO A O 1
ATOM 685 N N . GLY A 1 93 ? -23.469 -8.628 -4.864 1.00 94.75 93 GLY A N 1
ATOM 686 C CA . GLY A 1 93 ? -24.017 -8.875 -3.526 1.00 94.75 93 GLY A CA 1
ATOM 687 C C . GLY A 1 93 ? -23.014 -8.804 -2.368 1.00 94.75 93 GLY A C 1
ATOM 688 O O . GLY A 1 93 ? -23.411 -9.066 -1.238 1.00 94.75 93 GLY A O 1
ATOM 689 N N . LYS A 1 94 ? -21.740 -8.457 -2.607 1.00 95.06 94 LYS A N 1
ATOM 690 C CA . LYS A 1 94 ? -20.751 -8.256 -1.534 1.00 95.06 94 LYS A CA 1
ATOM 691 C C . LYS A 1 94 ? -20.548 -6.777 -1.201 1.00 95.06 94 LYS A C 1
ATOM 693 O O . LYS A 1 94 ? -20.338 -5.957 -2.099 1.00 95.06 94 LYS A O 1
ATOM 698 N N . GLU A 1 95 ? -20.532 -6.474 0.096 1.00 95.00 95 GLU A N 1
ATOM 699 C CA . GLU A 1 95 ? -20.211 -5.144 0.639 1.00 95.00 95 GLU A CA 1
ATOM 700 C C . GLU A 1 95 ? -18.724 -4.805 0.533 1.00 95.00 95 GLU A C 1
ATOM 702 O O . GLU A 1 95 ? -18.379 -3.651 0.300 1.00 95.00 95 GLU A O 1
ATOM 707 N N . LEU A 1 96 ? -17.851 -5.810 0.601 1.00 96.50 96 LEU A N 1
ATOM 708 C CA . LEU A 1 96 ? -16.405 -5.637 0.506 1.00 96.50 96 LEU A CA 1
ATOM 709 C C . LEU A 1 96 ? -15.868 -6.118 -0.845 1.00 96.50 96 LEU A C 1
ATOM 711 O O . LEU A 1 96 ? -16.326 -7.124 -1.404 1.00 96.50 96 LEU A O 1
ATOM 715 N N . MET A 1 97 ? -14.874 -5.403 -1.366 1.00 97.81 97 MET A N 1
ATOM 716 C CA . MET A 1 97 ? -14.113 -5.796 -2.549 1.00 97.81 97 MET A CA 1
ATOM 717 C C . MET A 1 97 ? -12.894 -6.622 -2.147 1.00 97.81 97 MET A C 1
ATOM 719 O O . MET A 1 97 ? -12.215 -6.273 -1.187 1.00 97.81 97 MET A O 1
ATOM 723 N N . ASP A 1 98 ? -12.560 -7.659 -2.916 1.00 96.94 98 ASP A N 1
ATOM 724 C CA . ASP A 1 98 ? -11.270 -8.341 -2.760 1.00 96.94 98 ASP A CA 1
ATOM 725 C C . ASP A 1 98 ? -10.168 -7.467 -3.378 1.00 96.94 98 ASP A C 1
ATOM 727 O O . ASP A 1 98 ? -10.290 -7.067 -4.540 1.00 96.94 98 ASP A O 1
ATOM 731 N N . ALA A 1 99 ? -9.114 -7.164 -2.618 1.00 97.75 99 ALA A N 1
ATOM 732 C CA . ALA A 1 99 ? -8.104 -6.181 -2.999 1.00 97.75 99 ALA A CA 1
ATOM 733 C C . ALA A 1 99 ? -6.728 -6.801 -3.269 1.00 97.75 99 ALA A C 1
ATOM 735 O O . ALA A 1 99 ? -6.283 -7.723 -2.574 1.00 97.75 99 ALA A O 1
ATOM 736 N N . TYR A 1 100 ? -6.043 -6.266 -4.281 1.00 97.62 100 TYR A N 1
ATOM 737 C CA . TYR A 1 100 ? -4.731 -6.739 -4.714 1.00 97.62 100 TYR A CA 1
ATOM 738 C C . TYR A 1 100 ? -3.809 -5.574 -5.039 1.00 97.62 100 TYR A C 1
ATOM 740 O O . TYR A 1 100 ? -4.171 -4.695 -5.820 1.00 97.62 100 TYR A O 1
ATOM 748 N N . GLN A 1 101 ? -2.589 -5.614 -4.505 1.00 96.75 101 GLN A N 1
ATOM 749 C CA . GLN A 1 101 ? -1.503 -4.737 -4.923 1.00 96.75 101 GLN A CA 1
ATOM 750 C C . GLN A 1 101 ? -0.738 -5.378 -6.076 1.00 96.75 101 GLN A C 1
ATOM 752 O O . GLN A 1 101 ? -0.395 -6.560 -6.015 1.00 96.75 101 GLN A O 1
ATOM 757 N N . TYR A 1 102 ? -0.423 -4.578 -7.091 1.00 96.44 102 TYR A N 1
ATOM 758 C CA . TYR A 1 102 ? 0.346 -4.996 -8.259 1.00 96.44 102 TYR A CA 1
ATOM 759 C C . TYR A 1 102 ? 1.765 -4.438 -8.229 1.00 96.44 102 TYR A C 1
ATOM 761 O O . TYR A 1 102 ? 1.994 -3.292 -7.841 1.00 96.44 102 TYR A O 1
ATOM 769 N N . PHE A 1 103 ? 2.715 -5.253 -8.683 1.00 95.00 103 PHE A N 1
ATOM 770 C CA . PHE A 1 103 ? 4.127 -4.898 -8.778 1.00 95.00 103 PHE A CA 1
ATOM 771 C C . PHE A 1 103 ? 4.528 -4.719 -10.233 1.00 95.00 103 PHE A C 1
ATOM 773 O O . PHE A 1 103 ? 4.130 -5.511 -11.091 1.00 95.00 103 PHE A O 1
ATOM 780 N N . TYR A 1 104 ? 5.339 -3.698 -10.486 1.00 93.12 104 TYR A N 1
ATOM 781 C CA . TYR A 1 104 ? 5.800 -3.323 -11.814 1.00 93.12 104 TYR A CA 1
ATOM 782 C C . TYR A 1 104 ? 7.326 -3.341 -11.850 1.00 93.12 104 TYR A C 1
ATOM 784 O O . TYR A 1 104 ? 7.966 -2.972 -10.865 1.00 93.12 104 TYR A O 1
ATOM 792 N N . ASP A 1 105 ? 7.903 -3.782 -12.962 1.00 92.00 105 ASP A N 1
ATOM 793 C CA . ASP A 1 105 ? 9.337 -3.646 -13.208 1.00 92.00 105 ASP A CA 1
ATOM 794 C C . ASP A 1 105 ? 9.712 -2.200 -13.591 1.00 92.00 105 ASP A C 1
ATOM 796 O O . ASP A 1 105 ? 8.866 -1.301 -13.638 1.00 92.00 105 ASP A O 1
ATOM 800 N N . ALA A 1 106 ? 11.005 -1.961 -13.833 1.00 88.81 106 ALA A N 1
ATOM 801 C CA . ALA A 1 106 ? 11.528 -0.639 -14.178 1.00 88.81 106 ALA A CA 1
ATOM 802 C C . ALA A 1 106 ? 10.980 -0.094 -15.513 1.00 88.81 106 ALA A C 1
ATOM 804 O O . ALA A 1 106 ? 10.914 1.122 -15.685 1.00 88.81 106 ALA A O 1
ATOM 805 N N . ASP A 1 107 ? 10.533 -0.977 -16.412 1.00 87.56 107 ASP A N 1
ATOM 806 C CA . ASP A 1 107 ? 9.923 -0.622 -17.698 1.00 87.56 107 ASP A CA 1
ATOM 807 C C . ASP A 1 107 ? 8.414 -0.341 -17.567 1.00 87.56 107 ASP A C 1
ATOM 809 O O . ASP A 1 107 ? 7.748 0.060 -18.524 1.00 87.56 107 ASP A O 1
ATOM 813 N N . GLY A 1 108 ? 7.848 -0.525 -16.369 1.00 87.81 108 GLY A N 1
ATOM 814 C CA . GLY A 1 108 ? 6.437 -0.295 -16.086 1.00 87.81 108 GLY A CA 1
ATOM 815 C C . GLY A 1 108 ? 5.528 -1.450 -16.500 1.00 87.81 108 GLY A C 1
ATOM 816 O O . GLY A 1 108 ? 4.318 -1.246 -16.628 1.00 87.81 108 GLY A O 1
ATOM 817 N N . LYS A 1 109 ? 6.063 -2.662 -16.684 1.00 91.75 109 LYS A N 1
ATOM 818 C CA . LYS A 1 109 ? 5.274 -3.875 -16.915 1.00 91.75 109 LYS A CA 1
ATOM 819 C C . LYS A 1 109 ? 4.893 -4.514 -15.583 1.00 91.75 109 LYS A C 1
ATOM 821 O O . LYS A 1 109 ? 5.722 -4.694 -14.699 1.00 91.75 109 LYS A O 1
ATOM 826 N N . GLN A 1 110 ? 3.623 -4.897 -15.450 1.00 93.69 110 GLN A N 1
ATOM 827 C CA . GLN A 1 110 ? 3.135 -5.639 -14.289 1.00 93.69 110 GLN A CA 1
ATOM 828 C C . GLN A 1 110 ? 3.755 -7.047 -14.264 1.00 93.69 110 GLN A C 1
ATOM 830 O O . GLN A 1 110 ? 3.592 -7.818 -15.210 1.00 93.69 110 GLN A O 1
ATOM 835 N N . VAL A 1 111 ? 4.445 -7.388 -13.177 1.00 95.62 111 VAL A N 1
ATOM 836 C CA . VAL A 1 111 ? 5.230 -8.631 -13.027 1.00 95.62 111 VAL A CA 1
ATOM 837 C C . VAL A 1 111 ? 4.835 -9.470 -11.811 1.00 95.62 111 VAL A C 1
ATOM 839 O O . VAL A 1 111 ? 5.303 -10.596 -11.658 1.00 95.62 111 VAL A O 1
ATOM 842 N N . GLY A 1 112 ? 3.962 -8.956 -10.947 1.00 96.12 112 GLY A N 1
ATOM 843 C CA . GLY A 1 112 ? 3.490 -9.691 -9.779 1.00 96.12 112 GLY A CA 1
ATOM 844 C C . GLY A 1 112 ? 2.288 -9.038 -9.122 1.00 96.12 112 GLY A C 1
ATOM 845 O O . GLY A 1 112 ? 1.888 -7.927 -9.481 1.00 96.12 112 GLY A O 1
ATOM 846 N N . TYR A 1 113 ? 1.727 -9.739 -8.143 1.00 97.50 113 TYR A N 1
ATOM 847 C CA . TYR A 1 113 ? 0.657 -9.224 -7.300 1.00 97.50 113 TYR A CA 1
ATOM 848 C C . TYR A 1 113 ? 0.627 -9.924 -5.941 1.00 97.50 113 TYR A C 1
ATOM 850 O O . TYR A 1 113 ? 1.051 -11.076 -5.808 1.00 97.50 113 TYR A O 1
ATOM 858 N N . THR A 1 114 ? 0.054 -9.248 -4.947 1.00 97.56 114 THR A N 1
ATOM 859 C CA . THR A 1 114 ? -0.258 -9.822 -3.633 1.00 97.56 114 THR A CA 1
ATOM 860 C C . THR A 1 114 ? -1.651 -9.388 -3.169 1.00 97.56 114 THR A C 1
ATOM 862 O O . THR A 1 114 ? -2.030 -8.243 -3.422 1.00 97.56 114 THR A O 1
ATOM 865 N N . PRO A 1 115 ? -2.433 -10.254 -2.496 1.00 97.19 115 PRO A N 1
ATOM 866 C CA . PRO A 1 115 ? -3.642 -9.826 -1.797 1.00 97.19 115 PRO A CA 1
ATOM 867 C C . PRO A 1 115 ? -3.308 -8.789 -0.719 1.00 97.19 115 PRO A C 1
ATOM 869 O O . PRO A 1 115 ? -2.298 -8.928 -0.027 1.00 97.19 115 PRO A O 1
ATOM 872 N N . THR A 1 116 ? -4.164 -7.783 -0.559 1.00 95.25 116 THR A N 1
ATOM 873 C CA . THR A 1 116 ? -4.027 -6.727 0.465 1.00 95.25 116 THR A CA 1
ATOM 874 C C . THR A 1 116 ? -5.209 -6.681 1.433 1.00 95.25 116 THR A C 1
ATOM 876 O O . THR A 1 116 ? -5.372 -5.705 2.158 1.00 95.25 116 THR A O 1
ATOM 879 N N . GLY A 1 117 ? -6.041 -7.726 1.448 1.00 94.31 117 GLY A N 1
ATOM 880 C CA . GLY A 1 117 ? -7.278 -7.772 2.226 1.00 94.31 117 GLY A CA 1
ATOM 881 C C . GLY A 1 117 ? -8.465 -7.268 1.412 1.00 94.31 117 GLY A C 1
ATOM 882 O O . GLY A 1 117 ? -8.663 -7.707 0.275 1.00 94.31 117 GLY A O 1
ATOM 883 N N . THR A 1 118 ? -9.249 -6.366 1.997 1.00 96.06 118 THR A N 1
ATOM 884 C CA . THR A 1 118 ? -10.489 -5.849 1.409 1.00 96.06 118 THR A CA 1
ATOM 885 C C . THR A 1 118 ? -10.481 -4.332 1.252 1.00 96.06 118 THR A C 1
ATOM 887 O O . THR A 1 118 ? -9.729 -3.633 1.925 1.00 96.06 118 THR A O 1
ATOM 890 N N . MET A 1 119 ? -11.346 -3.825 0.375 1.00 94.62 119 MET A N 1
ATOM 891 C CA . MET A 1 119 ? -11.686 -2.400 0.266 1.00 94.62 119 MET A CA 1
ATOM 892 C C . MET A 1 119 ? -13.196 -2.196 0.398 1.00 94.62 119 MET A C 1
ATOM 894 O O . MET A 1 119 ? -13.964 -3.090 0.025 1.00 94.62 119 MET A O 1
ATOM 898 N N . GLU A 1 120 ? -13.590 -1.018 0.885 1.00 88.88 120 GLU A N 1
ATOM 899 C CA . GLU A 1 120 ? -14.984 -0.552 0.973 1.00 88.88 120 GLU A CA 1
ATOM 900 C C . GLU A 1 120 ? -15.385 0.304 -0.232 1.00 88.88 120 GLU A C 1
ATOM 902 O O . GLU A 1 120 ? -14.551 1.101 -0.719 1.00 88.88 120 GLU A O 1
#

Secondary structure (DSSP, 8-state):
------------BTTB--S---PPPPPPPSS---S--B--SS----EEEPPPEEEEEE-TTTT-TT--EEEEE--EEE-SSS--EEEEEEPTT-SSEEEEEEEE-TTS-EEEEEEEEEE-

Organism: NCBI:txid2706086

Sequence (120 aa):
QRQSFSAAKVGDRAGQTDGSRQAPGVKPNAKRPTGKATVPDVPKPDLRSLPAYGITVSDGYEEVPGKDYLAFSANVWNAGPAKLVVDGFRSPGKELMDAYQYFYDADGKQVGYTPTGTME

pLDDT: mean 86.39, std 13.17, range [42.19, 97.81]

Radius of gyration: 19.7 Å; chains: 1; bounding box: 43×60×50 Å

Foldseek 3Di:
DPDDPDDPCPDDDVVAHPPPDDDDDDDDDPDDDDDDFDDDPAWDFDKDKDDKDPWDWDCDPDNDPPDIDTDIDIDIDGRTPFDWDKDFQDDPPDPKTFMKTFDAHPVGDTDGIDTPGTDD